Protein AF-A0A672FRD8-F1 (afdb_monomer_lite)

Sequence (83 aa):
MTVCLRQGPSSAPTQAAPGTCQPITSSICKSQPYTETIMPNFLGQLLQSDAELTLQTFIPLITVGCYPQLKTQTTGGTIVNDM

Radius of gyration: 15.69 Å; chains: 1; bounding box: 44×19×42 Å

pLDDT: mean 76.25, std 18.86, range [36.34, 96.44]

Structure (mmCIF, N/CA/C/O backbone):
data_AF-A0A672FRD8-F1
#
_entry.id   AF-A0A672FRD8-F1
#
loop_
_atom_site.group_PDB
_atom_site.id
_atom_site.type_symbol
_atom_site.label_atom_id
_atom_site.label_alt_id
_atom_site.label_comp_id
_atom_site.label_asym_id
_atom_site.label_entity_id
_atom_site.label_seq_id
_atom_site.pdbx_PDB_ins_code
_atom_site.Cartn_x
_atom_site.Cartn_y
_atom_site.Cartn_z
_atom_site.occupancy
_atom_site.B_iso_or_equiv
_atom_site.auth_seq_id
_atom_site.auth_comp_id
_atom_site.auth_asym_id
_atom_site.auth_atom_id
_atom_site.pdbx_PDB_model_num
ATOM 1 N N . MET A 1 1 ? -9.590 -6.757 -17.800 1.00 43.12 1 MET A N 1
ATOM 2 C CA . MET A 1 1 ? -9.001 -6.252 -16.543 1.00 43.12 1 MET A CA 1
ATOM 3 C C . MET A 1 1 ? -7.493 -6.224 -16.737 1.00 43.12 1 MET A C 1
ATOM 5 O O . MET A 1 1 ? -6.851 -7.251 -16.598 1.00 43.12 1 MET A O 1
ATOM 9 N N . THR A 1 2 ? -6.950 -5.083 -17.155 1.00 56.75 2 THR A N 1
ATOM 10 C CA . THR A 1 2 ? -5.503 -4.827 -17.170 1.00 56.75 2 THR A CA 1
ATOM 11 C C . THR A 1 2 ? -5.335 -3.326 -17.030 1.00 56.75 2 THR A C 1
ATOM 13 O O . THR A 1 2 ? -5.714 -2.628 -17.962 1.00 56.75 2 THR A O 1
ATOM 16 N N . VAL A 1 3 ? -4.795 -2.838 -15.907 1.00 57.16 3 VAL A N 1
ATOM 17 C CA . VAL A 1 3 ? -3.991 -1.606 -15.921 1.00 57.16 3 VAL A CA 1
ATOM 18 C C . VAL A 1 3 ? -2.946 -1.646 -14.801 1.00 57.16 3 VAL A C 1
ATOM 20 O O . VAL A 1 3 ? -3.209 -1.248 -13.671 1.00 57.16 3 VAL A O 1
ATOM 23 N N . CYS A 1 4 ? -1.713 -1.985 -15.160 1.00 64.81 4 CYS A N 1
ATOM 24 C CA . CYS A 1 4 ? -0.612 -1.084 -14.861 1.00 64.81 4 CYS A CA 1
ATOM 25 C C . CYS A 1 4 ? 0.136 -0.768 -16.163 1.00 64.81 4 CYS A C 1
ATOM 27 O O . CYS A 1 4 ? 0.528 -1.662 -16.904 1.00 64.81 4 CYS A O 1
ATOM 29 N N . LEU A 1 5 ? 0.302 0.519 -16.476 1.00 60.62 5 LEU A N 1
ATOM 30 C CA . LEU A 1 5 ? 1.210 0.973 -17.528 1.00 60.62 5 LEU A CA 1
ATOM 31 C C . LEU A 1 5 ? 1.936 2.240 -17.067 1.00 60.62 5 LEU A C 1
ATOM 33 O O . LEU A 1 5 ? 1.304 3.231 -16.705 1.00 60.62 5 LEU A O 1
ATOM 37 N N . ARG A 1 6 ? 3.263 2.251 -17.201 1.00 60.09 6 ARG A N 1
ATOM 38 C CA . ARG A 1 6 ? 4.000 3.456 -17.597 1.00 60.09 6 ARG A CA 1
ATOM 39 C C . ARG A 1 6 ? 4.818 3.125 -18.837 1.00 60.09 6 ARG A C 1
ATOM 41 O O . ARG A 1 6 ? 5.851 2.490 -18.678 1.00 60.09 6 ARG A O 1
ATOM 48 N N . GLN A 1 7 ? 4.417 3.568 -20.037 1.00 54.38 7 GLN A N 1
ATOM 49 C CA . GLN A 1 7 ? 5.334 3.573 -21.191 1.00 54.38 7 GLN A CA 1
ATOM 50 C C . GLN A 1 7 ? 5.137 4.755 -22.157 1.00 54.38 7 GLN A C 1
ATOM 52 O O . GLN A 1 7 ? 4.059 4.957 -22.707 1.00 54.38 7 GLN A O 1
ATOM 57 N N . GLY A 1 8 ? 6.248 5.461 -22.398 1.00 47.28 8 GLY A N 1
ATOM 58 C CA . GLY A 1 8 ? 6.580 6.253 -23.585 1.00 47.28 8 GLY A CA 1
ATOM 59 C C . GLY A 1 8 ? 8.116 6.446 -23.648 1.00 47.28 8 GLY A C 1
ATOM 60 O O . GLY A 1 8 ? 8.702 6.692 -22.591 1.00 47.28 8 GLY A O 1
ATOM 61 N N . PRO A 1 9 ? 8.789 6.291 -24.813 1.00 60.06 9 PRO A N 1
ATOM 62 C CA . PRO A 1 9 ? 10.253 6.359 -24.942 1.00 60.06 9 PRO A CA 1
ATOM 63 C C . PRO A 1 9 ? 10.753 7.737 -25.431 1.00 60.06 9 PRO A C 1
ATOM 65 O O . PRO A 1 9 ? 10.062 8.387 -26.208 1.00 60.06 9 PRO A O 1
ATOM 68 N N . SER A 1 10 ? 11.974 8.153 -25.054 1.00 47.22 10 SER A N 1
ATOM 69 C CA . SER A 1 10 ? 13.068 8.494 -25.999 1.00 47.22 10 SER A CA 1
ATOM 70 C C . SER A 1 10 ? 14.170 9.390 -25.392 1.00 47.22 10 SER A C 1
ATOM 72 O O . SER A 1 10 ? 13.930 10.524 -24.987 1.00 47.22 10 SER A O 1
ATOM 74 N N . SER A 1 11 ? 15.405 8.868 -25.470 1.00 50.22 11 SER A N 1
ATOM 75 C CA . SER A 1 11 ? 16.721 9.543 -25.534 1.00 50.22 11 SER A CA 1
ATOM 76 C C . SER A 1 11 ? 17.265 10.341 -24.331 1.00 50.22 11 SER A C 1
ATOM 78 O O . SER A 1 11 ? 17.297 11.564 -24.369 1.00 50.22 11 SER A O 1
ATOM 80 N N . ALA A 1 12 ? 17.847 9.639 -23.347 1.00 47.28 12 ALA A N 1
ATOM 81 C CA . ALA A 1 12 ? 19.138 9.976 -22.707 1.00 47.28 12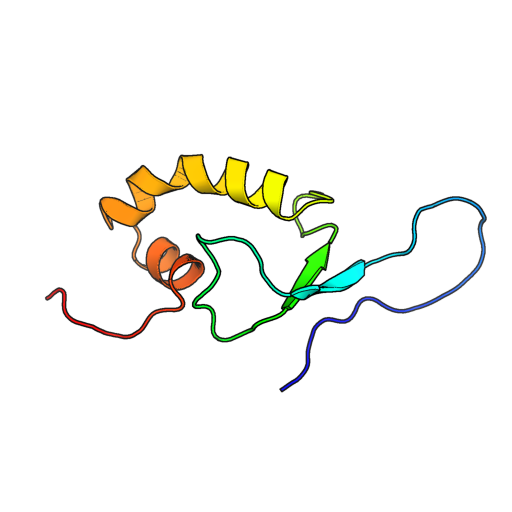 ALA A CA 1
ATOM 82 C C . ALA A 1 12 ? 19.628 8.788 -21.838 1.00 47.28 12 ALA A C 1
ATOM 84 O O . ALA A 1 12 ? 18.792 8.089 -21.262 1.00 47.28 12 ALA A O 1
ATOM 85 N N . PRO A 1 13 ? 20.943 8.498 -21.755 1.00 52.53 13 PRO A N 1
ATOM 86 C CA . PRO A 1 13 ? 21.441 7.278 -21.125 1.00 52.53 13 PRO A CA 1
ATOM 87 C C . PRO A 1 13 ? 21.545 7.396 -19.593 1.00 52.53 13 PRO A C 1
ATOM 89 O O . PRO A 1 13 ? 22.006 8.404 -19.065 1.00 52.53 13 PRO A O 1
ATOM 92 N N . THR A 1 14 ? 21.233 6.286 -18.913 1.00 48.28 14 THR A N 1
ATOM 93 C CA . THR A 1 14 ? 21.448 5.989 -17.477 1.00 48.28 14 THR A CA 1
ATOM 94 C C . THR A 1 14 ? 20.368 6.471 -16.495 1.00 48.28 14 THR A C 1
ATOM 96 O O . THR A 1 14 ? 20.630 7.245 -15.580 1.00 48.28 14 THR A O 1
ATOM 99 N N . GLN A 1 15 ? 19.155 5.922 -16.603 1.00 45.94 15 GLN A N 1
ATOM 100 C CA . GLN A 1 15 ? 18.244 5.800 -15.458 1.00 45.94 15 GLN A CA 1
ATOM 101 C C . GLN A 1 15 ? 17.531 4.443 -15.544 1.00 45.94 15 GLN A C 1
ATOM 103 O O . GLN A 1 15 ? 17.109 4.043 -16.628 1.00 45.94 15 GLN A O 1
ATOM 108 N N . ALA A 1 16 ? 17.487 3.700 -14.432 1.00 43.03 16 ALA A N 1
ATOM 109 C CA . ALA A 1 16 ? 16.902 2.359 -14.353 1.00 43.03 16 ALA A CA 1
ATOM 110 C C . ALA A 1 16 ? 15.499 2.310 -14.992 1.00 43.03 16 ALA A C 1
ATOM 112 O O . ALA A 1 16 ? 14.739 3.272 -14.884 1.00 43.03 16 ALA A O 1
ATOM 113 N N . ALA A 1 17 ? 15.181 1.208 -15.679 1.00 51.44 17 ALA A N 1
ATOM 114 C CA . ALA A 1 17 ? 13.966 1.067 -16.482 1.00 51.44 17 ALA A CA 1
ATOM 115 C C . ALA A 1 17 ? 12.695 1.500 -15.708 1.00 51.44 17 ALA A C 1
ATOM 117 O O . ALA A 1 17 ? 12.489 1.036 -14.584 1.00 51.44 17 ALA A O 1
ATOM 118 N N . PRO A 1 18 ? 11.827 2.362 -16.276 1.00 55.91 18 PRO A N 1
ATOM 119 C CA . PRO A 1 18 ? 10.598 2.775 -15.610 1.00 55.91 18 PRO A CA 1
ATOM 120 C C . PRO A 1 18 ? 9.606 1.613 -15.469 1.00 55.91 18 PRO A C 1
ATOM 122 O O . PRO A 1 18 ? 9.234 0.991 -16.460 1.00 55.91 18 PRO A O 1
ATOM 125 N N . GLY A 1 19 ? 9.114 1.406 -14.246 1.00 61.88 19 GLY A N 1
ATOM 126 C CA . GLY A 1 19 ? 7.739 0.993 -13.972 1.00 61.88 19 GLY A CA 1
ATOM 127 C C . GLY A 1 19 ? 7.236 -0.296 -14.617 1.00 61.88 19 GLY A C 1
ATOM 128 O O . GLY A 1 19 ? 6.266 -0.237 -15.372 1.00 61.88 19 GLY A O 1
ATOM 129 N N . THR A 1 20 ? 7.817 -1.454 -14.292 1.00 71.75 20 THR A N 1
ATOM 130 C CA . THR A 1 20 ? 7.188 -2.745 -14.618 1.00 71.75 20 THR A CA 1
ATOM 131 C C . THR A 1 20 ? 6.075 -3.078 -13.624 1.00 71.75 20 THR A C 1
ATOM 133 O O . THR A 1 20 ? 6.199 -2.828 -12.421 1.00 71.75 20 THR A O 1
ATOM 136 N N . CYS A 1 21 ? 4.981 -3.656 -14.132 1.00 85.94 21 CYS A N 1
ATOM 137 C CA . CYS A 1 21 ? 4.009 -4.344 -13.290 1.00 85.94 21 CYS A CA 1
ATOM 138 C C . CYS A 1 21 ? 4.716 -5.476 -12.546 1.00 85.94 21 CYS A C 1
ATOM 140 O O . CYS A 1 21 ? 5.459 -6.256 -13.144 1.00 85.94 21 CYS A O 1
ATOM 142 N N . GLN A 1 22 ? 4.470 -5.566 -11.249 1.00 87.50 22 GLN A N 1
ATOM 143 C CA . GLN A 1 22 ? 4.867 -6.698 -10.429 1.00 87.50 22 GLN A CA 1
ATOM 144 C C . GLN A 1 22 ? 3.687 -7.140 -9.556 1.00 87.50 22 GLN A C 1
ATOM 146 O O . GLN A 1 22 ? 2.902 -6.286 -9.131 1.00 87.50 22 GLN A O 1
ATOM 151 N N . PRO A 1 23 ? 3.543 -8.446 -9.270 1.00 91.25 23 PRO A N 1
ATOM 152 C CA . PRO A 1 23 ? 2.495 -8.941 -8.384 1.00 91.25 23 PRO A CA 1
ATOM 153 C C . PRO A 1 23 ? 2.565 -8.275 -7.012 1.00 91.25 23 PRO A C 1
ATOM 155 O O . PRO A 1 23 ? 3.660 -8.069 -6.488 1.00 91.25 23 PRO A O 1
ATOM 158 N N . ILE A 1 24 ? 1.418 -7.974 -6.406 1.00 90.69 24 ILE A N 1
ATOM 159 C CA . ILE A 1 24 ? 1.383 -7.447 -5.039 1.00 90.69 24 ILE A CA 1
ATOM 160 C C . ILE A 1 24 ? 1.867 -8.530 -4.073 1.00 90.69 24 ILE A C 1
ATOM 162 O O . ILE A 1 24 ? 1.253 -9.591 -3.951 1.00 90.69 24 ILE A O 1
ATOM 166 N N . THR A 1 25 ? 2.959 -8.253 -3.366 1.00 93.00 25 THR A N 1
ATOM 167 C CA . THR A 1 25 ? 3.516 -9.142 -2.336 1.00 93.00 25 THR A CA 1
ATOM 168 C C . THR A 1 25 ? 3.191 -8.678 -0.923 1.00 93.00 25 THR A C 1
ATOM 170 O O . THR A 1 25 ? 3.226 -9.498 -0.009 1.00 93.00 25 THR A O 1
ATOM 173 N N . SER A 1 26 ? 2.856 -7.394 -0.748 1.00 91.69 26 SER A N 1
ATOM 174 C CA . SER A 1 26 ? 2.493 -6.812 0.548 1.00 91.69 26 SER A CA 1
ATOM 175 C C . SER A 1 26 ? 1.314 -7.554 1.167 1.00 91.69 26 SER A C 1
ATOM 177 O O . SER A 1 26 ? 0.235 -7.625 0.572 1.00 91.69 26 SER A O 1
ATOM 179 N N . SER A 1 27 ? 1.495 -8.067 2.385 1.00 91.06 27 SER A N 1
ATOM 180 C CA . SER A 1 27 ? 0.425 -8.745 3.123 1.00 91.06 27 SER A CA 1
ATOM 181 C C . SER A 1 27 ? -0.733 -7.798 3.451 1.00 91.06 27 SER A C 1
ATOM 183 O O . SER A 1 27 ? -1.892 -8.209 3.439 1.00 91.06 27 SER A O 1
ATOM 185 N N . ILE A 1 28 ? -0.421 -6.513 3.644 1.00 90.56 28 ILE A N 1
ATOM 186 C CA . ILE A 1 28 ? -1.374 -5.452 3.981 1.00 90.56 28 ILE A CA 1
ATOM 187 C C . ILE A 1 28 ? -2.277 -5.104 2.795 1.00 90.56 28 ILE A C 1
ATOM 189 O O . ILE A 1 28 ? -3.397 -4.678 3.029 1.00 90.56 28 ILE A O 1
ATOM 193 N N . CYS A 1 29 ? -1.824 -5.289 1.549 1.00 90.12 29 CYS A N 1
ATOM 194 C CA . CYS A 1 29 ? -2.561 -4.927 0.328 1.00 90.12 29 CYS A CA 1
ATOM 195 C C . CYS A 1 29 ? -2.942 -6.143 -0.536 1.00 90.12 29 CYS A C 1
ATOM 197 O O . CYS A 1 29 ? -3.309 -5.988 -1.697 1.00 90.12 29 CYS A O 1
ATOM 199 N N . LYS A 1 30 ? -2.829 -7.368 -0.015 1.00 86.38 30 LYS A N 1
ATOM 200 C CA . LYS A 1 30 ? -2.977 -8.592 -0.820 1.00 86.38 30 LYS A CA 1
ATOM 201 C C . LYS A 1 30 ? -4.405 -8.848 -1.309 1.00 86.38 30 LYS A C 1
ATOM 203 O O . LYS A 1 30 ? -4.594 -9.488 -2.337 1.00 86.38 30 LYS A O 1
ATOM 208 N N . SER A 1 31 ? -5.401 -8.356 -0.579 1.00 83.69 31 SER A N 1
ATOM 209 C CA . SER A 1 31 ? -6.816 -8.650 -0.842 1.00 83.69 31 SER A CA 1
ATOM 210 C C . SER A 1 31 ? -7.494 -7.652 -1.782 1.00 83.69 31 SER A C 1
ATOM 212 O O . SER A 1 31 ? -8.714 -7.630 -1.855 1.00 83.69 31 SER A O 1
ATOM 214 N N . GLN A 1 32 ? -6.736 -6.806 -2.480 1.00 86.00 32 GLN A N 1
ATOM 215 C CA . GLN A 1 32 ? -7.267 -5.744 -3.336 1.00 86.00 32 GLN A CA 1
ATOM 216 C C . GLN A 1 32 ? -7.985 -6.282 -4.592 1.00 86.00 32 GLN A C 1
ATOM 218 O O . GLN A 1 32 ? -7.685 -7.379 -5.061 1.00 86.00 32 GLN A O 1
ATOM 223 N N . PRO A 1 33 ? -8.891 -5.494 -5.209 1.00 84.75 33 PRO A N 1
ATOM 224 C CA . PRO A 1 33 ? -9.536 -5.857 -6.479 1.00 84.75 33 PRO A CA 1
ATOM 225 C C . PRO A 1 33 ? -8.575 -5.855 -7.688 1.00 84.75 33 PRO A C 1
ATOM 227 O O . PRO A 1 33 ? -8.994 -6.131 -8.811 1.00 84.75 33 PRO A O 1
ATOM 230 N N . TYR A 1 34 ? -7.300 -5.519 -7.472 1.00 82.88 34 TYR A N 1
ATOM 231 C CA . TYR A 1 34 ? -6.207 -5.573 -8.438 1.00 82.88 34 TYR A CA 1
ATOM 232 C C . TYR A 1 34 ? -5.050 -6.391 -7.851 1.00 82.88 34 TYR A C 1
ATOM 234 O O . TYR A 1 34 ? -4.837 -6.395 -6.642 1.00 82.88 34 TYR A O 1
ATOM 242 N N . THR A 1 35 ? -4.301 -7.086 -8.709 1.00 87.62 35 THR A N 1
ATOM 243 C CA . THR A 1 35 ? -3.273 -8.058 -8.289 1.00 87.62 35 THR A CA 1
ATOM 244 C C . THR A 1 35 ? -1.842 -7.611 -8.569 1.00 87.62 35 THR A C 1
ATOM 246 O O . THR A 1 35 ? -0.899 -8.265 -8.128 1.00 87.62 35 THR A O 1
ATOM 249 N N . GLU A 1 36 ? -1.661 -6.517 -9.305 1.00 89.00 36 GLU A N 1
ATOM 250 C CA . GLU A 1 36 ? -0.357 -6.005 -9.724 1.00 89.00 36 GLU A CA 1
ATOM 251 C C . GLU A 1 36 ? -0.185 -4.541 -9.317 1.00 89.00 36 GLU A C 1
ATOM 253 O O . GLU A 1 36 ? -1.150 -3.786 -9.214 1.00 89.00 36 GLU A O 1
ATOM 258 N N . THR A 1 37 ? 1.062 -4.134 -9.100 1.00 87.81 37 THR A N 1
ATOM 259 C CA . THR A 1 37 ? 1.456 -2.764 -8.768 1.00 87.81 37 THR A CA 1
ATOM 260 C C . THR A 1 37 ? 2.683 -2.344 -9.577 1.00 87.81 37 THR A C 1
ATOM 262 O O . THR A 1 37 ? 3.402 -3.187 -10.111 1.00 87.81 37 THR A O 1
ATOM 265 N N . ILE A 1 38 ? 2.934 -1.040 -9.678 1.00 89.69 38 ILE A N 1
ATOM 266 C CA . ILE A 1 38 ? 4.112 -0.475 -10.350 1.00 89.69 38 ILE A CA 1
ATOM 267 C C . ILE A 1 38 ? 5.094 0.012 -9.292 1.00 89.69 38 ILE A C 1
ATOM 269 O O . ILE A 1 38 ? 4.695 0.732 -8.377 1.00 89.69 38 ILE A O 1
ATOM 273 N N . MET A 1 39 ? 6.378 -0.307 -9.473 1.00 89.06 39 MET A N 1
ATOM 274 C CA . MET A 1 39 ? 7.465 0.356 -8.747 1.00 89.06 39 MET A CA 1
ATOM 275 C C . MET A 1 39 ? 8.332 1.210 -9.697 1.00 89.06 39 MET A C 1
ATOM 277 O O . MET A 1 39 ? 8.586 0.776 -10.820 1.00 89.06 39 MET A O 1
ATOM 281 N N . PRO A 1 40 ? 8.819 2.395 -9.284 1.00 91.06 40 PRO A N 1
ATOM 282 C CA . PRO A 1 40 ? 8.529 3.027 -8.004 1.00 91.06 40 PRO A CA 1
ATOM 283 C C . PRO A 1 40 ? 7.045 3.365 -7.849 1.00 91.06 40 PRO A C 1
ATOM 285 O O . PRO A 1 40 ? 6.392 3.771 -8.814 1.00 91.06 40 PRO A O 1
ATOM 288 N N . ASN A 1 41 ? 6.516 3.183 -6.637 1.00 87.69 41 ASN A N 1
ATOM 289 C CA . ASN A 1 41 ? 5.162 3.633 -6.328 1.00 87.69 41 ASN A CA 1
ATOM 290 C C . ASN A 1 41 ? 5.107 5.176 -6.282 1.00 87.69 41 ASN A C 1
ATOM 292 O O . ASN A 1 41 ? 6.117 5.860 -6.457 1.00 87.69 41 ASN A O 1
ATOM 296 N N . PHE A 1 42 ? 3.927 5.750 -6.036 1.00 87.62 42 PHE A N 1
ATOM 297 C CA . PHE A 1 42 ? 3.741 7.210 -6.013 1.00 87.62 42 PHE A CA 1
ATOM 298 C C . PHE A 1 42 ? 4.626 7.942 -4.985 1.00 87.62 42 PHE A C 1
ATOM 300 O O . PHE A 1 42 ? 4.963 9.105 -5.186 1.00 87.62 42 PHE A O 1
ATOM 307 N N . LEU A 1 43 ? 5.043 7.259 -3.916 1.00 91.56 43 LEU A N 1
ATOM 308 C CA . LEU A 1 43 ? 5.935 7.798 -2.888 1.00 91.56 43 LEU A CA 1
ATOM 309 C C . LEU A 1 43 ? 7.424 7.617 -3.234 1.00 91.56 43 LEU A C 1
ATOM 311 O O . LEU A 1 43 ? 8.284 7.945 -2.423 1.00 91.56 43 LEU A O 1
ATOM 315 N N . GLY A 1 44 ? 7.744 7.089 -4.419 1.00 90.88 44 GLY A N 1
ATOM 316 C CA . GLY A 1 44 ? 9.117 6.868 -4.872 1.00 90.88 44 GLY A CA 1
ATOM 317 C C . GLY A 1 44 ? 9.770 5.602 -4.314 1.00 90.88 44 GLY A C 1
ATOM 318 O O . GLY A 1 44 ? 10.960 5.390 -4.537 1.00 90.88 44 GLY A O 1
ATOM 319 N N . GLN A 1 45 ? 9.024 4.748 -3.608 1.00 93.06 45 GLN A N 1
ATOM 320 C CA . GLN A 1 45 ? 9.568 3.507 -3.056 1.00 93.06 45 GLN A CA 1
ATOM 321 C C . GLN A 1 45 ? 9.816 2.516 -4.185 1.00 93.06 45 GLN A C 1
ATOM 323 O O . GLN A 1 45 ? 8.903 2.203 -4.948 1.00 93.06 45 GLN A O 1
ATOM 328 N N . LEU A 1 46 ? 11.055 2.039 -4.288 1.00 92.25 46 LEU A N 1
ATOM 329 C CA . LEU A 1 46 ? 11.493 1.128 -5.346 1.00 92.25 46 LEU A CA 1
ATOM 330 C C . LEU A 1 46 ? 11.080 -0.324 -5.073 1.00 92.25 46 LEU A C 1
ATOM 332 O O . LEU A 1 46 ? 10.952 -1.109 -6.011 1.00 92.25 46 LEU A O 1
ATOM 336 N N . LEU A 1 47 ? 10.876 -0.676 -3.799 1.00 92.12 47 LEU A N 1
ATOM 337 C CA . LEU A 1 47 ? 10.560 -2.026 -3.347 1.00 92.12 47 LEU A CA 1
ATOM 338 C C . LEU A 1 47 ? 9.220 -2.056 -2.610 1.00 92.12 47 LEU A C 1
ATOM 340 O O . LEU A 1 47 ? 8.923 -1.194 -1.780 1.00 92.12 47 LEU A O 1
ATOM 344 N N . GLN A 1 48 ? 8.437 -3.109 -2.851 1.00 94.00 48 GLN A N 1
ATOM 345 C CA . GLN A 1 48 ? 7.204 -3.355 -2.099 1.00 94.00 48 GLN A CA 1
ATOM 346 C C . GLN A 1 48 ? 7.455 -3.597 -0.606 1.00 94.00 48 GLN A C 1
ATOM 348 O O . GLN A 1 48 ? 6.599 -3.250 0.200 1.00 94.00 48 GLN A O 1
ATOM 353 N N . SER A 1 49 ? 8.619 -4.137 -0.228 1.00 95.88 49 SER A N 1
ATOM 354 C CA . SER A 1 49 ? 9.011 -4.329 1.175 1.00 95.88 49 SER A CA 1
ATOM 355 C C . SER A 1 49 ? 9.129 -3.009 1.935 1.00 95.88 49 SER A C 1
ATOM 357 O O . SER A 1 49 ? 8.693 -2.913 3.079 1.00 95.88 49 SER A O 1
ATOM 359 N N . ASP A 1 50 ? 9.666 -1.973 1.288 1.00 96.31 50 ASP A N 1
ATOM 360 C CA . ASP A 1 50 ? 9.825 -0.649 1.897 1.00 96.31 50 ASP A CA 1
ATOM 361 C C . ASP A 1 50 ? 8.457 0.031 2.056 1.00 96.31 50 ASP A C 1
ATOM 363 O O . ASP A 1 50 ? 8.170 0.678 3.071 1.00 96.31 50 ASP A O 1
ATOM 367 N N . ALA A 1 51 ? 7.577 -0.177 1.070 1.00 94.50 51 ALA A N 1
ATOM 368 C CA . ALA A 1 51 ? 6.182 0.235 1.141 1.00 94.50 51 ALA A CA 1
ATOM 369 C C . ALA A 1 51 ? 5.434 -0.476 2.277 1.00 94.50 51 ALA A C 1
ATOM 371 O O . ALA A 1 51 ? 4.756 0.181 3.064 1.00 94.50 51 ALA A O 1
ATOM 372 N N . GLU A 1 52 ? 5.597 -1.792 2.419 1.00 94.56 52 GLU A N 1
ATOM 373 C CA . GLU A 1 52 ? 4.985 -2.572 3.496 1.00 94.56 52 GLU A CA 1
ATOM 374 C C . GLU A 1 52 ? 5.481 -2.129 4.876 1.00 94.56 52 GLU A C 1
ATOM 376 O O . GLU A 1 52 ? 4.661 -1.916 5.767 1.00 94.56 52 GLU A O 1
ATOM 381 N N . LEU A 1 53 ? 6.784 -1.880 5.042 1.00 96.44 53 LEU A N 1
ATOM 382 C CA . LEU A 1 53 ? 7.340 -1.346 6.290 1.00 96.44 53 LEU A CA 1
ATOM 383 C C . LEU A 1 53 ? 6.728 0.013 6.658 1.00 96.44 53 LEU A C 1
ATOM 385 O O . LEU A 1 53 ? 6.455 0.283 7.825 1.00 96.44 53 LEU A O 1
ATOM 389 N N . THR A 1 54 ? 6.462 0.858 5.663 1.00 94.75 54 THR A N 1
ATOM 390 C CA . THR A 1 54 ? 5.783 2.143 5.882 1.00 94.75 54 THR A CA 1
ATOM 391 C C . THR A 1 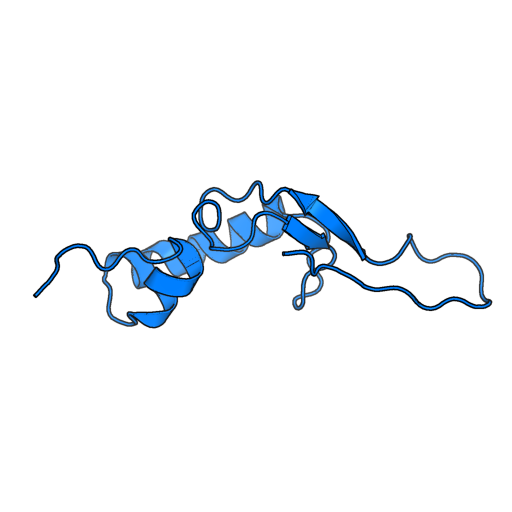54 ? 4.324 1.933 6.288 1.00 94.75 54 THR A C 1
ATOM 393 O O . THR A 1 54 ? 3.847 2.554 7.238 1.00 94.75 54 THR A O 1
ATOM 396 N N . LEU A 1 55 ? 3.617 1.018 5.620 1.00 92.69 55 LEU A N 1
ATOM 397 C CA . LEU A 1 55 ? 2.221 0.684 5.915 1.00 92.69 55 LEU A CA 1
ATOM 398 C C . LEU A 1 55 ? 2.025 0.093 7.321 1.00 92.69 55 LEU A C 1
ATOM 400 O O . LEU A 1 55 ? 0.977 0.323 7.922 1.00 92.69 55 LEU A O 1
ATOM 404 N N . GLN A 1 56 ? 3.025 -0.596 7.884 1.00 94.62 56 GLN A N 1
ATOM 405 C CA . GLN A 1 56 ? 2.983 -1.113 9.264 1.00 94.62 56 GLN A CA 1
ATOM 406 C C . GLN A 1 56 ? 2.673 -0.013 10.294 1.00 94.62 56 GLN A C 1
ATOM 408 O O . GLN A 1 56 ? 1.959 -0.257 11.266 1.00 94.62 56 GLN A O 1
ATOM 413 N N . THR A 1 57 ? 3.121 1.225 10.055 1.00 94.12 57 THR A N 1
ATOM 414 C CA . THR A 1 57 ? 2.846 2.369 10.948 1.00 94.12 57 THR A CA 1
ATOM 415 C C . THR A 1 57 ? 1.362 2.747 11.014 1.00 94.12 57 THR A C 1
ATOM 417 O O . THR A 1 57 ? 0.918 3.345 11.993 1.00 94.12 57 THR A O 1
ATOM 420 N N . PHE A 1 58 ? 0.575 2.348 10.010 1.00 90.88 58 PHE A N 1
ATOM 421 C CA . PHE A 1 58 ? -0.862 2.601 9.931 1.00 90.88 58 PHE A CA 1
ATOM 422 C C . PHE A 1 58 ? -1.710 1.451 10.484 1.00 90.88 58 PHE A C 1
ATOM 424 O O . PHE A 1 58 ? -2.919 1.624 10.632 1.00 90.88 58 PHE A O 1
ATOM 431 N N . ILE A 1 59 ? -1.118 0.303 10.843 1.00 91.31 59 ILE A N 1
ATOM 432 C CA . ILE A 1 59 ? -1.860 -0.842 11.402 1.00 91.31 59 ILE A CA 1
ATOM 433 C C . ILE A 1 59 ? -2.705 -0.458 12.621 1.00 91.31 59 ILE A C 1
ATOM 435 O O . ILE A 1 59 ? -3.876 -0.845 12.650 1.00 91.31 59 ILE A O 1
ATOM 439 N N . PRO A 1 60 ? -2.214 0.332 13.597 1.00 91.69 60 PRO A N 1
ATOM 440 C CA . PRO A 1 60 ? -3.055 0.771 14.708 1.00 91.69 60 PRO A CA 1
ATOM 441 C C . PRO A 1 60 ? -4.306 1.532 14.236 1.00 91.69 60 PRO A C 1
ATOM 443 O O . PRO A 1 60 ? -5.399 1.293 14.733 1.00 91.69 60 PRO A O 1
ATOM 446 N N . LEU A 1 61 ? -4.186 2.391 13.218 1.00 88.94 61 LEU A N 1
ATOM 447 C CA . LEU A 1 61 ? -5.319 3.154 12.678 1.00 88.94 61 LEU A CA 1
ATOM 448 C C . LEU A 1 61 ? -6.299 2.276 11.886 1.00 88.94 61 LEU A C 1
ATOM 450 O O . LEU A 1 61 ? -7.509 2.488 11.961 1.00 88.94 61 LEU A O 1
ATOM 454 N N . ILE A 1 62 ? -5.788 1.282 11.153 1.00 88.38 62 ILE A N 1
ATOM 455 C CA . ILE A 1 62 ? -6.600 0.303 10.412 1.00 88.38 62 ILE A CA 1
ATOM 456 C C . ILE A 1 62 ? -7.390 -0.581 11.384 1.00 88.38 62 ILE A C 1
ATOM 458 O O . ILE A 1 62 ? -8.575 -0.824 11.169 1.00 88.38 62 ILE A O 1
ATOM 462 N N . THR A 1 63 ? -6.741 -1.046 12.454 1.00 87.62 63 THR A N 1
ATOM 463 C CA . THR A 1 63 ? -7.327 -1.969 13.441 1.00 87.62 63 THR A CA 1
ATOM 464 C C . THR A 1 63 ? -8.326 -1.290 14.3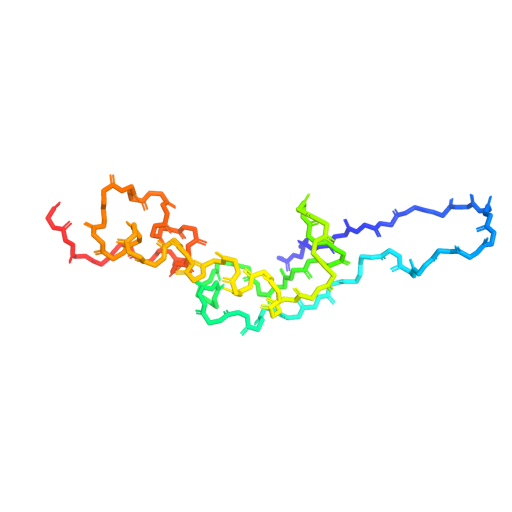69 1.00 87.62 63 THR A C 1
ATOM 466 O O . THR A 1 63 ? -9.362 -1.879 14.658 1.00 87.62 63 THR A O 1
ATOM 469 N N . VAL A 1 64 ? -8.068 -0.046 14.789 1.00 91.38 64 VAL A N 1
ATOM 470 C CA . VAL A 1 64 ? -9.035 0.745 15.572 1.00 91.38 64 VAL A CA 1
ATOM 471 C C . VAL A 1 64 ? -10.258 1.124 14.727 1.00 91.38 64 VAL A C 1
ATOM 473 O O . VAL A 1 64 ? -11.344 1.312 15.264 1.00 91.38 64 VAL A O 1
ATOM 476 N N . GLY A 1 65 ? -10.110 1.224 13.402 1.00 84.94 65 GLY A N 1
ATOM 477 C CA . GLY A 1 65 ? -11.242 1.432 12.500 1.00 84.94 65 GLY A CA 1
ATOM 478 C C . GLY A 1 65 ? -11.812 2.854 12.504 1.00 84.94 65 GLY A C 1
ATOM 479 O O . GLY A 1 65 ? -12.884 3.071 11.948 1.00 84.94 65 GLY A O 1
ATOM 480 N N . CYS A 1 66 ? -11.096 3.844 13.057 1.00 85.12 66 CYS A N 1
ATOM 481 C CA . CYS A 1 66 ? -11.521 5.254 13.033 1.00 85.12 66 CYS A CA 1
ATOM 482 C C . CYS A 1 66 ? -11.703 5.815 11.612 1.00 85.12 66 CYS A C 1
ATOM 484 O O . CYS A 1 66 ? -12.422 6.793 11.425 1.00 85.12 66 CYS A O 1
ATOM 486 N N . TYR A 1 67 ? -11.040 5.211 10.621 1.00 85.62 67 TYR A N 1
ATOM 487 C CA . TYR A 1 67 ? -11.083 5.619 9.220 1.00 85.62 67 TYR A CA 1
ATOM 488 C C . TYR A 1 67 ? -11.439 4.415 8.334 1.00 85.62 67 TYR A C 1
ATOM 490 O O . TYR A 1 67 ? -10.540 3.685 7.904 1.00 85.62 67 TYR A O 1
ATOM 498 N N . PRO A 1 68 ? -12.730 4.183 8.031 1.00 83.25 68 PRO A N 1
ATOM 499 C CA . PRO A 1 68 ? -13.184 3.035 7.238 1.00 83.25 68 PRO A CA 1
ATOM 500 C C . PRO A 1 68 ? -12.490 2.907 5.873 1.00 83.25 68 PRO A C 1
ATOM 502 O O . PRO A 1 68 ? -12.251 1.803 5.385 1.00 83.25 68 PRO A O 1
ATOM 505 N N . GLN A 1 69 ? -12.099 4.037 5.282 1.00 83.62 69 GLN A N 1
ATOM 506 C CA . GLN A 1 69 ? -11.358 4.097 4.027 1.00 83.62 69 GLN A CA 1
ATOM 507 C C . GLN A 1 69 ? -9.951 3.482 4.107 1.00 83.62 69 GLN A C 1
ATOM 509 O O . GLN A 1 69 ? -9.463 2.949 3.115 1.00 83.62 69 GLN A O 1
ATOM 514 N N . LEU A 1 70 ? -9.297 3.506 5.276 1.00 85.62 70 LEU A N 1
ATOM 515 C CA . LEU A 1 70 ? -8.001 2.841 5.458 1.00 85.62 70 LEU A CA 1
ATOM 516 C C . LEU A 1 70 ? -8.167 1.316 5.436 1.00 85.62 70 LEU A C 1
ATOM 518 O O . LEU A 1 70 ? -7.327 0.609 4.880 1.00 85.62 70 LEU A O 1
ATOM 522 N N . LYS A 1 71 ? -9.272 0.798 5.989 1.00 83.12 71 LYS A N 1
ATOM 523 C CA . LYS A 1 71 ? -9.600 -0.634 5.944 1.00 83.12 71 LYS A CA 1
ATOM 524 C C . LYS A 1 71 ? -9.880 -1.078 4.508 1.00 83.12 71 LYS A C 1
ATOM 526 O O . LYS A 1 71 ? -9.293 -2.050 4.046 1.00 83.12 71 LYS A O 1
ATOM 531 N N . THR A 1 72 ? -10.688 -0.338 3.749 1.00 81.81 72 THR A N 1
ATOM 532 C CA . THR A 1 72 ? -10.977 -0.698 2.346 1.00 81.81 72 THR A CA 1
ATOM 533 C C . THR A 1 72 ? -9.729 -0.676 1.459 1.00 81.81 72 THR A C 1
ATOM 535 O O . THR A 1 72 ? -9.537 -1.598 0.664 1.00 81.81 72 THR A O 1
ATOM 538 N N . GLN A 1 73 ? -8.843 0.308 1.635 1.00 81.25 73 GLN A N 1
ATOM 539 C CA . GLN A 1 73 ? -7.589 0.433 0.879 1.00 81.25 73 GLN A CA 1
ATOM 540 C C . GLN A 1 73 ? -6.520 -0.606 1.239 1.00 81.25 73 GLN A C 1
ATOM 542 O O . GLN A 1 73 ? -5.579 -0.794 0.472 1.00 81.25 73 GLN A O 1
ATOM 547 N N . THR A 1 74 ? -6.656 -1.305 2.365 1.00 81.50 74 THR A N 1
ATOM 548 C CA . THR A 1 74 ? -5.706 -2.345 2.784 1.00 81.50 74 THR A CA 1
ATOM 549 C C . THR A 1 74 ? -6.285 -3.738 2.556 1.00 81.50 74 THR A C 1
ATOM 551 O O . THR A 1 74 ? -5.736 -4.533 1.799 1.00 81.50 74 THR A O 1
ATOM 554 N N . THR A 1 75 ? -7.498 -4.014 3.017 1.00 70.56 75 THR A N 1
ATOM 555 C CA . THR A 1 75 ? -8.074 -5.369 2.975 1.00 70.56 75 THR A CA 1
ATOM 556 C C . THR A 1 75 ? -8.993 -5.665 1.785 1.00 70.56 75 THR A C 1
ATOM 558 O O . THR A 1 75 ? -9.656 -6.695 1.803 1.00 70.56 75 THR A O 1
ATOM 561 N N . GLY A 1 76 ? -9.019 -4.809 0.753 1.00 64.25 76 GLY A N 1
ATOM 562 C CA . GLY A 1 76 ? -9.843 -4.952 -0.456 1.00 64.25 76 GLY A CA 1
ATOM 563 C C . GLY A 1 76 ? -11.271 -5.350 -0.119 1.00 64.25 76 GLY A C 1
ATOM 564 O O . GLY A 1 76 ? -11.716 -6.470 -0.356 1.00 64.25 76 GLY A O 1
ATOM 565 N N . GLY A 1 77 ? -11.930 -4.409 0.557 1.00 48.88 77 GLY A N 1
ATOM 566 C CA . GLY A 1 77 ? -13.085 -4.657 1.409 1.00 48.8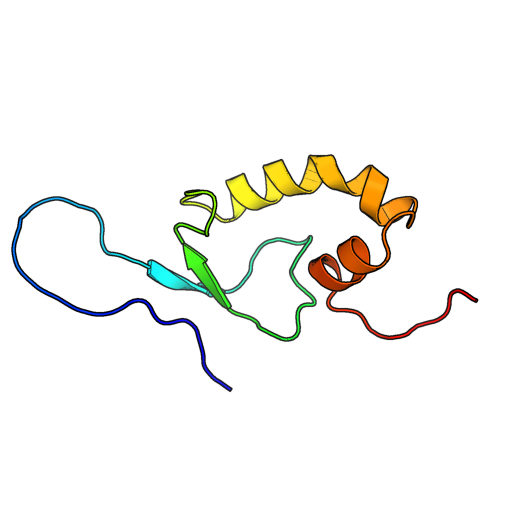8 77 GLY A CA 1
ATOM 567 C C . GLY A 1 77 ? -14.126 -5.604 0.817 1.00 48.88 77 GLY A C 1
ATOM 568 O O . GLY A 1 77 ? -14.762 -5.303 -0.188 1.00 48.88 77 GLY A O 1
ATOM 569 N N . THR A 1 78 ? -14.379 -6.702 1.529 1.00 40.59 78 THR A N 1
ATOM 570 C CA . THR A 1 78 ? -15.728 -7.261 1.567 1.00 40.59 78 THR A CA 1
ATOM 571 C C . THR A 1 78 ? -16.480 -6.525 2.674 1.00 40.59 78 THR A C 1
ATOM 573 O O . THR A 1 78 ? -15.986 -6.404 3.794 1.00 40.59 78 THR A O 1
ATOM 576 N N . ILE A 1 79 ? -17.661 -6.014 2.339 1.00 51.25 79 ILE A N 1
ATOM 577 C 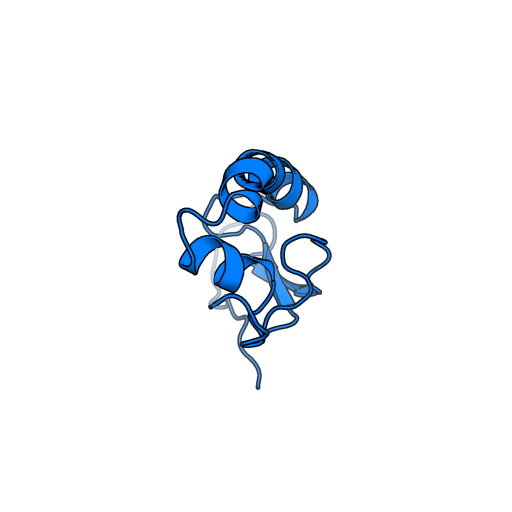CA . ILE A 1 79 ? -18.779 -5.726 3.248 1.00 51.25 79 ILE A CA 1
ATOM 578 C C . ILE A 1 79 ? -19.054 -6.968 4.107 1.00 51.25 79 ILE A C 1
ATOM 580 O O . ILE A 1 79 ? -19.922 -7.772 3.789 1.00 51.25 79 ILE A O 1
ATOM 584 N N . VAL A 1 80 ? -18.273 -7.194 5.156 1.00 39.38 80 VAL A N 1
ATOM 585 C CA . VAL A 1 80 ? -18.582 -8.216 6.154 1.00 39.38 80 VAL A CA 1
ATOM 586 C C . VAL A 1 80 ? -18.556 -7.576 7.532 1.00 39.38 80 VAL A C 1
ATOM 588 O O . VAL A 1 80 ? -17.502 -7.343 8.111 1.00 39.38 80 VAL A O 1
ATOM 591 N N . ASN A 1 81 ? -19.773 -7.288 7.995 1.00 38.50 81 ASN A N 1
ATOM 592 C 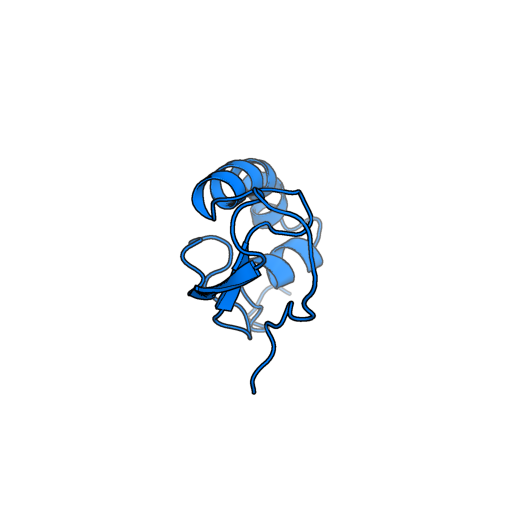CA . ASN A 1 81 ? -20.211 -7.356 9.384 1.00 38.50 81 ASN A CA 1
ATOM 593 C C . ASN A 1 81 ? -19.363 -6.618 10.425 1.00 38.50 81 ASN A C 1
ATOM 595 O O . ASN A 1 81 ? -18.702 -7.253 11.235 1.00 38.50 81 ASN A O 1
ATOM 599 N N . ASP A 1 82 ? -19.516 -5.300 10.476 1.00 36.34 82 ASP A N 1
ATOM 600 C CA . ASP A 1 82 ? -19.530 -4.559 11.738 1.00 36.34 82 ASP A CA 1
ATOM 601 C C . ASP A 1 82 ? -20.546 -3.417 11.574 1.00 36.34 82 ASP A C 1
ATOM 603 O O . ASP A 1 82 ? -20.292 -2.502 10.799 1.00 36.34 82 ASP A O 1
ATOM 607 N N . MET A 1 83 ? -21.705 -3.589 12.230 1.00 40.66 83 MET A N 1
ATOM 608 C CA . MET A 1 83 ? -22.820 -2.658 12.520 1.00 40.66 83 MET A CA 1
ATOM 609 C C . MET A 1 83 ? -23.223 -1.596 11.479 1.00 40.66 83 MET A C 1
ATOM 611 O O . MET A 1 83 ? -22.478 -0.618 11.261 1.00 40.66 83 MET A O 1
#

Secondary structure (DSSP, 8-state):
------------S--PPP--EEE---GGGTTSS--EEESS-TT--SSHHHHHHHHHTTHHHHHH-S-HHHHHHHHT-------

InterPro domains:
  IPR015526 Frizzled/secreted frizzled-related protein [PTHR11309] (19-72)
  IPR020067 Frizzled domain [PF01392] (21-72)
  IPR020067 Frizzled domain [PS50038] (16-71)
  IPR036790 Frizzled cysteine-rich domain superfamily [G3DSA:1.10.2000.10] (10-75)
  IPR036790 Frizzled cysteine-rich domain superfamily [SSF63501] (19-71)

Foldseek 3Di:
DDDDDDDDDDDDDDDPDFWDWDFQPQPQACQAPDGTDTPPDPVNDRDNVVVNVVCVVCVVVLVVCPDVVSVCRGNVDDPDDDD

Organism: Salarias fasciatus (NCBI:txid181472)